Protein AF-A0A928PF96-F1 (afdb_monomer)

Sequence (161 aa):
MKCWWRKTGICLFAAVLLLLSLGACGWEPENIPYEPDTPAPEPHTGLFVSEHGTMQFDGDGERVFYEFDEELAELVGLPAGEQEGTYVFLSGDLPPHGSMPIRYDVAHEMRIVVGEQSAVIGLGLAAEDGKTASSGLGIVTSTQIPMLFHDDGFFSVVFQK

pLDDT: mean 85.67, std 16.62, range [41.75, 98.62]

Mean predicted aligned error: 10.28 Å

Nearest PDB structures (foldseek):
  1fft-assembly2_G  TM=3.171E-01  e=5.224E+00  Escherichia coli
  8pv4-assembly1_CU  TM=2.526E-01  e=2.990E+00  Thermochaetoides thermophila DSM 1495
  2dbj-assembly1_A  TM=1.987E-01  e=1.711E+00  Homo sapiens
  1b9m-assembly1_A  TM=1.561E-01  e=2.320E+00  Escherichia coli

Solvent-accessible surface area (backbone atoms only — not comparable to full-atom values): 8909 Å² total; per-residue (Å²): 142,78,70,62,67,62,53,56,54,50,53,52,52,51,51,52,54,51,54,56,59,65,67,63,70,66,80,72,65,95,46,66,91,76,78,67,98,59,82,83,76,80,51,56,56,50,60,23,42,40,98,52,32,41,40,36,28,83,43,79,67,41,55,35,37,35,30,31,38,67,68,52,12,62,73,56,63,48,80,52,41,82,46,70,32,38,44,49,31,17,44,34,73,24,88,95,75,44,62,42,85,44,63,54,48,49,16,25,23,39,35,43,36,42,94,94,46,66,33,80,40,39,29,19,50,38,42,97,81,28,74,44,71,48,66,24,76,64,58,28,50,90,53,35,47,29,39,33,48,80,72,105,35,31,44,53,56,56,27,36,92

Radius of gyration: 23.3 Å; Cα contacts (8 Å, |Δi|>4): 315; chains: 1; bounding box: 37×35×84 Å

Foldseek 3Di:
DPPPVVVVVVVVVVVVVVVVVVVPPDPPPPFDPDDDPDDFDQAAAAWWDFPFWIWGDHRPQWKIWIAGHPVVCVQQVHDHGTFIWTKFFWRAQDPPPGIDGDGNQFGQWMWIDGDPDIGIFGWWADDPVQADIDGGHRSDDSFWTWTWDDDVGIHTTITGD

Secondary structure (DSSP, 8-state):
--SHHHHHHHHHHHHHHHHHHHTTS----S------SSPPPPPPEEEEEETTEEEEEESSSSEEEEEE-HHHHHHHTS--EEEEEEEEEE----TTT---B--GGG-SEEEEEETTEEEEEEE-EE-TTSS-EE-STTTSBTTEEEEEEESSSEEEEEEE-

Structure (mmCIF, N/CA/C/O backbone):
data_AF-A0A928PF96-F1
#
_entry.id   AF-A0A928PF96-F1
#
loop_
_atom_site.group_PDB
_atom_site.id
_atom_site.type_symbol
_atom_site.label_atom_id
_atom_site.label_alt_id
_atom_site.label_comp_id
_atom_site.label_asym_id
_atom_site.label_entity_id
_atom_site.label_seq_id
_atom_site.pdbx_PDB_ins_code
_atom_site.Cartn_x
_atom_site.Cartn_y
_atom_site.Cartn_z
_atom_site.occupancy
_atom_site.B_iso_or_equiv
_atom_site.auth_seq_id
_atom_site.auth_comp_id
_atom_site.auth_asym_id
_atom_site.auth_atom_id
_atom_site.pdbx_PDB_model_num
ATOM 1 N N . MET A 1 1 ? 18.446 -2.220 -72.410 1.00 48.03 1 MET A N 1
ATOM 2 C CA . MET A 1 1 ? 17.349 -2.374 -71.422 1.00 48.03 1 MET A CA 1
ATOM 3 C C . MET A 1 1 ? 17.832 -2.914 -70.058 1.00 48.03 1 MET A C 1
ATOM 5 O O . MET A 1 1 ? 17.153 -3.728 -69.458 1.00 48.03 1 MET A O 1
ATOM 9 N N . LYS A 1 2 ? 18.996 -2.483 -69.533 1.00 50.78 2 LYS A N 1
ATOM 10 C CA . LYS A 1 2 ? 19.575 -3.010 -68.267 1.00 50.78 2 LYS A CA 1
ATOM 11 C C . LYS A 1 2 ? 19.566 -2.016 -67.092 1.00 50.78 2 LYS A C 1
ATOM 13 O O . LYS A 1 2 ? 19.905 -2.385 -65.977 1.00 50.78 2 LYS A O 1
ATOM 18 N N . CYS A 1 3 ? 19.184 -0.757 -67.322 1.00 49.50 3 CYS A N 1
ATOM 19 C CA . CYS A 1 3 ? 19.330 0.313 -66.326 1.00 49.50 3 CYS A CA 1
ATOM 20 C C . CYS A 1 3 ? 18.073 0.554 -65.465 1.00 49.50 3 CYS A C 1
ATOM 22 O O . CYS A 1 3 ? 18.150 1.270 -64.471 1.00 49.50 3 CYS A O 1
ATOM 24 N N . TRP A 1 4 ? 16.923 -0.027 -65.828 1.00 42.06 4 TRP A N 1
ATOM 25 C CA . TRP A 1 4 ? 15.645 0.276 -65.170 1.00 42.06 4 TRP A CA 1
ATOM 26 C C . TRP A 1 4 ? 15.425 -0.549 -63.893 1.00 42.06 4 TRP A C 1
ATOM 28 O O . TRP A 1 4 ? 15.095 0.019 -62.861 1.00 42.06 4 TRP A O 1
ATOM 38 N N . TRP A 1 5 ? 15.773 -1.843 -63.902 1.00 41.75 5 TRP A N 1
ATOM 39 C CA . TRP A 1 5 ? 15.690 -2.726 -62.724 1.00 41.75 5 TRP A CA 1
ATOM 40 C C . TRP A 1 5 ? 16.547 -2.277 -61.536 1.00 41.75 5 TRP A C 1
ATOM 42 O O . TRP A 1 5 ? 16.173 -2.470 -60.382 1.00 41.75 5 TRP A O 1
ATOM 52 N N . ARG A 1 6 ? 17.689 -1.638 -61.811 1.00 49.94 6 ARG A N 1
ATOM 53 C CA . ARG A 1 6 ? 18.622 -1.185 -60.773 1.00 49.94 6 ARG A CA 1
ATOM 54 C C . ARG A 1 6 ? 18.049 -0.034 -59.940 1.00 49.94 6 ARG A C 1
ATOM 56 O O . ARG A 1 6 ? 18.350 0.051 -58.760 1.00 49.94 6 ARG A O 1
ATOM 63 N N . LYS A 1 7 ? 17.216 0.826 -60.537 1.00 51.12 7 LYS A N 1
ATOM 64 C CA . LYS A 1 7 ? 16.590 1.964 -59.844 1.00 51.12 7 LYS A CA 1
ATOM 65 C C . LYS A 1 7 ? 15.379 1.522 -59.021 1.00 51.12 7 LYS A C 1
ATOM 67 O O . LYS A 1 7 ? 15.236 1.952 -57.884 1.00 51.12 7 LYS A O 1
ATOM 72 N N . THR A 1 8 ? 14.571 0.602 -59.550 1.00 57.06 8 THR A N 1
ATOM 73 C CA . THR A 1 8 ? 13.383 0.079 -58.857 1.00 57.06 8 THR A CA 1
ATOM 74 C C . THR A 1 8 ? 13.747 -0.734 -57.612 1.00 57.06 8 THR A C 1
ATOM 76 O O . THR A 1 8 ? 13.100 -0.586 -56.580 1.00 57.06 8 THR A O 1
ATOM 79 N N . GLY A 1 9 ? 14.821 -1.534 -57.671 1.00 59.38 9 GLY A N 1
ATOM 80 C CA . GLY A 1 9 ? 15.305 -2.297 -56.515 1.00 59.38 9 GLY A CA 1
ATOM 81 C C . GLY A 1 9 ? 15.850 -1.418 -55.385 1.00 59.38 9 GLY A C 1
ATOM 82 O O . GLY A 1 9 ? 15.583 -1.690 -54.220 1.00 59.38 9 GLY A O 1
ATOM 83 N N . ILE A 1 10 ? 16.551 -0.327 -55.720 1.00 64.38 10 ILE A N 1
ATOM 84 C CA . ILE A 1 10 ? 17.088 0.621 -54.728 1.00 64.38 10 ILE A CA 1
ATOM 85 C C . ILE A 1 10 ? 15.954 1.381 -54.024 1.00 64.38 10 ILE A C 1
ATOM 87 O O . ILE A 1 10 ? 16.002 1.545 -52.809 1.00 64.38 10 ILE A O 1
ATOM 91 N N . CYS A 1 11 ? 14.910 1.791 -54.754 1.00 63.44 11 CYS A N 1
ATOM 92 C CA . CYS A 1 11 ? 13.749 2.458 -54.157 1.00 63.44 11 CYS A CA 1
ATOM 93 C C . CYS A 1 11 ? 12.965 1.544 -53.201 1.00 63.44 11 CYS A C 1
ATOM 95 O O . CYS A 1 11 ? 12.557 1.995 -52.136 1.00 63.44 11 CYS A O 1
ATOM 97 N N . LEU A 1 12 ? 12.793 0.264 -53.545 1.00 67.19 12 LEU A N 1
ATOM 98 C CA . LEU A 1 12 ? 12.146 -0.721 -52.668 1.00 67.19 12 LEU A CA 1
ATOM 99 C C . LEU A 1 12 ? 12.964 -0.982 -51.400 1.00 67.19 12 LEU A C 1
ATOM 101 O O . LEU A 1 12 ? 12.408 -1.012 -50.307 1.00 67.19 12 LEU A O 1
ATOM 105 N N . PHE A 1 13 ? 14.285 -1.110 -51.531 1.00 70.19 13 PHE A N 1
ATOM 106 C CA . PHE A 1 13 ? 15.165 -1.327 -50.383 1.00 70.19 13 PHE A CA 1
ATOM 107 C C . PHE A 1 13 ? 15.188 -0.114 -49.443 1.00 70.19 13 PHE A C 1
ATOM 109 O O . PHE A 1 13 ? 15.131 -0.273 -48.227 1.00 70.19 13 PHE A O 1
ATOM 116 N N . ALA A 1 14 ? 15.196 1.100 -50.004 1.00 71.31 14 ALA A N 1
ATOM 117 C CA . ALA A 1 14 ? 15.100 2.337 -49.235 1.00 71.31 14 ALA A CA 1
ATOM 118 C C . ALA A 1 14 ? 13.749 2.467 -48.510 1.00 71.31 14 ALA A C 1
ATOM 120 O O . ALA A 1 14 ? 13.729 2.865 -47.353 1.00 71.31 14 ALA A O 1
ATOM 121 N N . ALA A 1 15 ? 12.636 2.084 -49.146 1.00 68.81 15 ALA A N 1
ATOM 122 C CA . ALA A 1 15 ? 11.313 2.114 -48.521 1.00 68.81 15 ALA A CA 1
ATOM 123 C C . ALA A 1 15 ? 11.186 1.110 -47.360 1.00 68.81 15 ALA A C 1
ATOM 125 O O . ALA A 1 15 ? 10.625 1.447 -46.321 1.00 68.81 15 ALA A O 1
ATOM 126 N N . VAL A 1 16 ? 11.751 -0.094 -47.502 1.00 71.44 16 VAL A N 1
ATOM 127 C CA . VAL A 1 16 ? 11.776 -1.103 -46.428 1.00 71.44 16 VAL A CA 1
ATOM 128 C C . VAL A 1 16 ? 12.660 -0.654 -45.261 1.00 71.44 16 VAL A C 1
ATOM 130 O O . VAL A 1 16 ? 12.255 -0.790 -44.111 1.00 71.44 16 VAL A O 1
ATOM 133 N N . LEU A 1 17 ? 13.825 -0.055 -45.532 1.00 65.62 17 LEU A N 1
ATOM 134 C CA . LEU A 1 17 ? 14.685 0.530 -44.494 1.00 65.62 17 LEU A CA 1
ATOM 135 C C . LEU A 1 17 ? 14.005 1.690 -43.754 1.00 65.62 17 LEU A C 1
ATOM 137 O O . LEU A 1 17 ? 14.140 1.793 -42.538 1.00 65.62 17 LEU A O 1
ATOM 141 N N . LEU A 1 18 ? 13.239 2.526 -44.463 1.00 64.38 18 LEU A N 1
ATOM 142 C CA . LEU A 1 18 ? 12.510 3.642 -43.858 1.00 64.38 18 LEU A CA 1
ATOM 143 C C . LEU A 1 18 ? 11.357 3.149 -42.966 1.00 64.38 18 LEU A C 1
ATOM 145 O O . LEU A 1 18 ? 11.174 3.651 -41.861 1.00 64.38 18 LEU A O 1
ATOM 149 N N . LEU A 1 19 ? 10.628 2.117 -43.402 1.00 62.84 19 LEU A N 1
ATOM 150 C CA . LEU A 1 19 ? 9.584 1.471 -42.599 1.00 62.84 19 LEU A CA 1
ATOM 151 C C . LEU A 1 19 ? 10.158 0.767 -41.359 1.00 62.84 19 LEU A C 1
ATOM 153 O O . LEU A 1 19 ? 9.575 0.868 -40.284 1.00 62.84 19 LEU A O 1
ATOM 157 N N . LEU A 1 20 ? 11.327 0.127 -41.476 1.00 58.91 20 LEU A N 1
ATOM 158 C CA . LEU A 1 20 ? 12.034 -0.462 -40.332 1.00 58.91 20 LEU A CA 1
ATOM 159 C C . LEU A 1 20 ? 12.528 0.603 -39.341 1.00 58.91 20 LEU A C 1
ATOM 161 O O . LEU A 1 20 ? 12.502 0.363 -38.139 1.00 58.91 20 LEU A O 1
ATOM 165 N N . SER A 1 21 ? 12.918 1.793 -39.814 1.00 58.03 21 SER A N 1
ATOM 166 C CA . SER A 1 21 ? 13.319 2.899 -38.931 1.00 58.03 21 SER A CA 1
ATOM 167 C C . SER A 1 21 ? 12.153 3.573 -38.199 1.00 58.03 21 SER A C 1
ATOM 169 O O . SER A 1 21 ? 12.364 4.141 -37.134 1.00 58.03 21 SER A O 1
ATOM 171 N N . LEU A 1 22 ? 10.924 3.479 -38.723 1.00 56.28 22 LEU A N 1
ATOM 172 C CA . LEU A 1 22 ? 9.722 4.018 -38.069 1.00 56.28 22 LEU A CA 1
ATOM 173 C C . LEU A 1 22 ? 9.126 3.060 -37.022 1.00 56.28 22 LEU A C 1
ATOM 175 O O . LEU A 1 22 ? 8.405 3.509 -36.140 1.00 56.28 22 LEU A O 1
ATOM 179 N N . GLY A 1 23 ? 9.445 1.762 -37.086 1.00 51.81 23 GLY A N 1
ATOM 180 C CA . GLY A 1 23 ? 9.067 0.778 -36.062 1.00 51.81 23 GLY A CA 1
ATOM 181 C C . GLY A 1 23 ? 10.015 0.719 -34.856 1.00 51.81 23 GLY A C 1
ATOM 182 O O . GLY A 1 23 ? 9.749 -0.024 -33.919 1.00 51.81 23 GLY A O 1
ATOM 183 N N . ALA A 1 24 ? 11.122 1.472 -34.887 1.00 46.94 24 ALA A N 1
ATOM 184 C CA . ALA A 1 24 ? 12.143 1.502 -33.836 1.00 46.94 24 ALA A CA 1
ATOM 185 C C . ALA A 1 24 ? 11.992 2.681 -32.857 1.00 46.94 24 ALA A C 1
ATOM 187 O O . ALA A 1 24 ? 12.785 2.801 -31.924 1.00 46.94 24 ALA A O 1
ATOM 188 N N . CYS A 1 25 ? 10.973 3.533 -33.024 1.00 43.97 25 CYS A N 1
ATOM 189 C CA . CYS A 1 25 ? 10.489 4.371 -31.929 1.00 43.97 25 CYS A CA 1
ATOM 190 C C . CYS A 1 25 ? 9.745 3.452 -30.959 1.00 43.97 25 CYS A C 1
ATOM 192 O O . CYS A 1 25 ? 8.534 3.271 -31.062 1.00 43.97 25 CYS A O 1
ATOM 194 N N . GLY A 1 26 ? 10.522 2.787 -30.104 1.00 44.97 26 GLY A N 1
ATOM 195 C CA . GLY A 1 26 ? 10.026 1.894 -29.077 1.00 44.97 26 GLY A CA 1
ATOM 196 C C . GLY A 1 26 ? 8.989 2.609 -28.224 1.00 44.97 26 GLY A C 1
ATOM 197 O O . GLY A 1 26 ? 9.266 3.652 -27.639 1.00 44.97 26 GLY A O 1
ATOM 198 N N . TRP A 1 27 ? 7.799 2.023 -28.153 1.00 41.91 27 TRP A N 1
ATOM 199 C CA . TRP A 1 27 ? 7.044 2.061 -26.913 1.00 41.91 27 TRP A CA 1
ATOM 200 C C . TRP A 1 27 ? 7.958 1.437 -25.857 1.00 41.91 27 TRP A C 1
ATOM 202 O O . TRP A 1 27 ? 8.137 0.220 -25.847 1.00 41.91 27 TRP A O 1
ATOM 212 N N . GLU A 1 28 ? 8.608 2.255 -25.032 1.00 46.28 28 GLU A N 1
ATOM 213 C CA . GLU A 1 28 ? 9.045 1.767 -23.729 1.00 46.28 28 GLU A CA 1
ATOM 214 C C . GLU A 1 28 ? 7.760 1.381 -22.985 1.00 46.28 28 GLU A C 1
ATOM 216 O O . GLU A 1 28 ? 6.858 2.217 -22.871 1.00 46.28 28 GLU A O 1
ATOM 221 N N . PRO A 1 29 ? 7.597 0.116 -22.567 1.00 50.09 29 PRO A N 1
ATOM 222 C CA . PRO A 1 29 ? 6.520 -0.214 -21.658 1.00 50.09 29 PRO A CA 1
ATOM 223 C C . PRO A 1 29 ? 6.744 0.603 -20.385 1.00 50.09 29 PRO A C 1
ATOM 225 O O . PRO A 1 29 ? 7.828 0.552 -19.807 1.00 50.09 29 PRO A O 1
ATOM 228 N N . GLU A 1 30 ? 5.734 1.377 -19.982 1.00 55.97 30 GLU A N 1
ATOM 229 C CA . GLU A 1 30 ? 5.789 2.256 -18.801 1.00 55.97 30 GLU A CA 1
ATOM 230 C C . GLU A 1 30 ? 6.166 1.484 -17.527 1.00 55.97 30 GLU A C 1
ATOM 232 O O . GLU A 1 30 ? 6.770 2.044 -16.619 1.00 55.97 30 GLU A O 1
ATOM 237 N N . ASN A 1 31 ? 5.906 0.175 -17.517 1.00 56.31 31 ASN A N 1
ATOM 238 C CA . ASN A 1 31 ? 6.321 -0.748 -16.481 1.00 56.31 31 ASN A CA 1
ATOM 239 C C . ASN A 1 31 ? 7.175 -1.864 -17.118 1.00 56.31 31 ASN A C 1
ATOM 241 O O . ASN A 1 31 ? 6.693 -2.664 -17.920 1.00 56.31 31 ASN A O 1
ATOM 245 N N . ILE A 1 32 ? 8.456 -1.936 -16.762 1.00 57.22 32 ILE A N 1
ATOM 246 C CA . ILE A 1 32 ? 9.304 -3.133 -16.897 1.00 57.22 32 ILE A CA 1
ATOM 247 C C . ILE A 1 32 ? 9.559 -3.594 -15.461 1.00 57.22 32 ILE A C 1
ATOM 249 O O . ILE A 1 32 ? 9.797 -2.725 -14.617 1.00 57.22 32 ILE A O 1
ATOM 253 N N . PRO A 1 33 ? 9.526 -4.903 -15.136 1.00 59.62 33 PRO A N 1
ATOM 254 C CA . PRO A 1 33 ? 9.896 -5.344 -13.799 1.00 59.62 33 PRO A CA 1
ATOM 255 C C . PRO A 1 33 ? 11.356 -4.948 -13.555 1.00 59.62 33 PRO A C 1
ATOM 257 O O . PRO A 1 33 ? 12.283 -5.530 -14.117 1.00 59.62 33 PRO A O 1
ATOM 260 N N . TYR A 1 34 ? 11.540 -3.883 -12.780 1.00 65.81 34 TYR A N 1
ATOM 261 C CA . TYR A 1 34 ? 12.843 -3.380 -12.392 1.00 65.81 34 TYR A CA 1
ATOM 262 C C . TYR A 1 34 ? 13.314 -4.208 -11.204 1.00 65.81 34 TYR A C 1
ATOM 264 O O . TYR A 1 34 ? 12.736 -4.125 -10.122 1.00 65.81 34 TYR A O 1
ATOM 272 N N . GLU A 1 35 ? 14.350 -5.016 -11.405 1.00 68.06 35 GLU A N 1
ATOM 273 C CA . GLU A 1 35 ? 15.097 -5.618 -10.306 1.00 68.06 35 GLU A CA 1
ATOM 274 C C . GLU A 1 35 ? 16.252 -4.672 -9.951 1.00 68.06 35 GLU A C 1
ATOM 276 O O . GLU A 1 35 ? 17.192 -4.539 -10.738 1.00 68.06 35 GLU A O 1
ATOM 281 N N . PRO A 1 36 ? 16.202 -3.968 -8.805 1.00 70.75 36 PRO A N 1
ATOM 282 C CA . PRO A 1 36 ? 17.316 -3.136 -8.380 1.00 70.75 36 PRO A CA 1
ATOM 283 C C . PRO A 1 36 ? 18.543 -3.995 -8.070 1.00 70.75 36 PRO A C 1
ATOM 285 O O . PRO A 1 36 ? 18.420 -5.026 -7.411 1.00 70.75 36 PRO A O 1
ATOM 288 N N . ASP A 1 37 ? 19.740 -3.486 -8.371 1.00 78.62 37 ASP A N 1
ATOM 289 C CA . ASP A 1 37 ? 21.022 -4.080 -7.941 1.00 78.62 37 ASP A CA 1
ATOM 290 C C . ASP A 1 37 ? 21.266 -3.984 -6.414 1.00 78.62 37 ASP A C 1
ATOM 292 O O . ASP A 1 37 ? 22.355 -4.271 -5.911 1.00 78.62 37 ASP A O 1
ATOM 296 N N . THR A 1 38 ? 20.268 -3.538 -5.648 1.00 78.69 38 THR A N 1
ATOM 297 C CA . THR A 1 38 ? 20.334 -3.428 -4.190 1.00 78.69 38 THR A CA 1
ATOM 298 C C . THR A 1 38 ? 19.802 -4.706 -3.536 1.00 78.69 38 THR A C 1
ATOM 300 O O . THR A 1 38 ? 18.906 -5.347 -4.086 1.00 78.69 38 THR A O 1
ATOM 303 N N . PRO A 1 39 ? 20.283 -5.092 -2.341 1.00 86.50 39 PRO A N 1
ATOM 304 C CA . PRO A 1 39 ? 19.682 -6.192 -1.586 1.00 86.50 39 PRO A CA 1
ATOM 305 C C . PRO A 1 39 ? 18.178 -5.976 -1.384 1.00 86.50 39 PRO A C 1
ATOM 307 O O . PRO A 1 39 ? 17.760 -4.836 -1.172 1.00 86.50 39 PRO A O 1
ATOM 310 N N . ALA A 1 40 ? 17.383 -7.051 -1.445 1.00 85.62 40 ALA A N 1
ATOM 311 C CA . ALA A 1 40 ? 15.959 -7.007 -1.111 1.00 85.62 40 ALA A CA 1
ATOM 312 C C . ALA A 1 40 ? 15.766 -6.454 0.311 1.00 85.62 40 ALA A C 1
ATOM 314 O O . ALA A 1 40 ? 16.549 -6.812 1.198 1.00 85.62 40 ALA A O 1
ATOM 315 N N . PRO A 1 41 ? 14.769 -5.584 0.545 1.00 90.12 41 PRO A N 1
ATOM 316 C CA . PRO A 1 41 ? 14.529 -5.079 1.878 1.00 90.12 41 PRO A CA 1
ATOM 317 C C . PRO A 1 41 ? 13.933 -6.189 2.747 1.00 90.12 41 PRO A C 1
ATOM 319 O O . PRO A 1 41 ? 13.330 -7.142 2.247 1.00 90.12 41 PRO A O 1
ATOM 322 N N . GLU A 1 42 ? 14.062 -6.042 4.062 1.00 93.56 42 GLU A N 1
ATOM 323 C CA . GLU A 1 42 ? 13.330 -6.895 4.999 1.00 93.56 42 GLU A CA 1
ATOM 324 C C . GLU A 1 42 ? 11.820 -6.665 4.857 1.00 93.56 42 GLU A C 1
ATOM 326 O O . GLU A 1 42 ? 11.424 -5.516 4.640 1.00 93.56 42 GLU A O 1
ATOM 331 N N . PRO A 1 43 ? 10.974 -7.704 4.998 1.00 93.75 43 PRO A N 1
ATOM 332 C CA . PRO A 1 43 ? 9.523 -7.548 4.994 1.00 93.75 43 PRO A CA 1
ATOM 333 C C . PRO A 1 43 ? 9.033 -6.450 5.944 1.00 93.75 43 PRO A C 1
ATOM 335 O O . PRO A 1 43 ? 9.631 -6.200 6.994 1.00 93.75 43 PRO A O 1
ATOM 338 N N . HIS A 1 44 ? 7.914 -5.808 5.593 1.00 92.12 44 HIS A N 1
ATOM 339 C CA . HIS A 1 44 ? 7.283 -4.819 6.465 1.00 92.12 44 HIS A CA 1
ATOM 340 C C . HIS A 1 44 ? 6.987 -5.405 7.842 1.00 92.12 44 HIS A C 1
ATOM 342 O O . HIS A 1 44 ? 6.538 -6.540 7.979 1.00 92.12 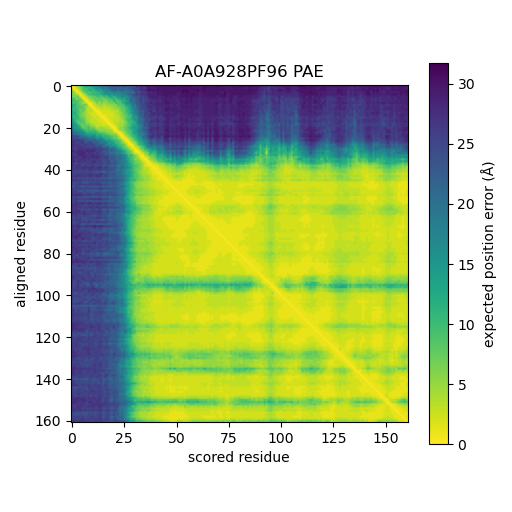44 HIS A O 1
ATOM 348 N N . THR A 1 45 ? 7.234 -4.602 8.873 1.00 95.88 45 THR A N 1
ATOM 349 C CA . THR A 1 45 ? 6.979 -4.974 10.263 1.00 95.88 45 THR A CA 1
ATOM 350 C C . THR A 1 45 ? 6.502 -3.769 11.061 1.00 95.88 45 THR A C 1
ATOM 352 O O . THR A 1 45 ? 6.999 -2.650 10.876 1.00 95.88 45 THR A O 1
ATOM 355 N N . GLY A 1 46 ? 5.585 -4.004 11.994 1.00 96.56 46 GLY A N 1
ATOM 356 C CA . GLY A 1 46 ? 5.017 -2.998 12.882 1.00 96.56 46 GLY A CA 1
ATOM 357 C C . GLY A 1 46 ? 3.637 -2.519 12.446 1.00 96.56 46 GLY A C 1
ATOM 358 O O . GLY A 1 46 ? 3.062 -3.023 11.484 1.00 96.56 46 GLY A O 1
ATOM 359 N N . LEU A 1 47 ? 3.121 -1.555 13.205 1.00 98.25 47 LEU A N 1
ATOM 360 C CA . LEU A 1 47 ? 1.830 -0.915 12.993 1.00 98.25 47 LEU A CA 1
ATOM 361 C C . LEU A 1 47 ? 2.016 0.340 12.142 1.00 98.25 47 LEU A C 1
ATOM 363 O O . LEU A 1 47 ? 2.858 1.170 12.465 1.00 98.25 47 LEU A O 1
ATOM 367 N N . PHE A 1 48 ? 1.215 0.472 11.097 1.00 98.50 48 PHE A N 1
ATOM 368 C CA . PHE A 1 48 ? 1.108 1.648 10.255 1.00 98.50 48 PHE A CA 1
ATOM 369 C C . PHE A 1 48 ? -0.283 2.244 10.439 1.00 98.50 48 PHE A C 1
ATOM 371 O O . PHE A 1 48 ? -1.274 1.516 10.473 1.00 98.50 48 PHE A O 1
ATOM 378 N N . VAL A 1 49 ? -0.361 3.562 10.554 1.00 98.50 49 VAL A N 1
ATOM 379 C CA . VAL A 1 49 ? -1.577 4.291 10.911 1.00 98.50 49 VAL A CA 1
ATOM 380 C C . VAL A 1 49 ? -1.845 5.366 9.864 1.00 98.50 49 VAL A C 1
ATOM 382 O O . VAL A 1 49 ? -0.922 6.040 9.408 1.00 98.50 49 VAL A O 1
ATOM 385 N N . SER A 1 50 ? -3.110 5.521 9.493 1.00 98.25 50 SER A N 1
ATOM 386 C CA . SER A 1 50 ? -3.633 6.663 8.744 1.00 98.25 50 SER A CA 1
ATOM 387 C C . SER A 1 50 ? -4.875 7.210 9.456 1.00 98.25 50 SER A C 1
ATOM 389 O O . SER A 1 50 ? -5.291 6.683 10.490 1.00 98.25 50 SER A O 1
ATOM 391 N N . GLU A 1 51 ? -5.484 8.267 8.921 1.00 97.44 51 GLU A N 1
ATOM 392 C CA . GLU A 1 51 ? -6.775 8.750 9.429 1.00 97.44 51 GLU A CA 1
ATOM 393 C C . GLU A 1 51 ? -7.934 7.772 9.169 1.00 97.44 51 GLU A C 1
ATOM 395 O O . GLU A 1 51 ? -8.916 7.798 9.905 1.00 97.44 51 GLU A O 1
ATOM 400 N N . HIS A 1 52 ? -7.775 6.873 8.192 1.00 98.00 52 HIS A N 1
ATOM 401 C CA . HIS A 1 52 ? -8.796 5.923 7.745 1.00 98.00 52 HIS A CA 1
ATOM 402 C C . HIS A 1 52 ? -8.605 4.498 8.279 1.00 98.00 52 HIS A C 1
ATOM 404 O O . HIS A 1 52 ? -9.327 3.576 7.894 1.00 98.00 52 HIS A O 1
ATOM 410 N N . GLY A 1 53 ? -7.608 4.277 9.140 1.00 97.69 53 GLY A N 1
ATOM 411 C CA . GLY A 1 53 ? -7.404 2.964 9.733 1.00 97.69 53 GLY A CA 1
ATOM 412 C C . GLY A 1 53 ? -5.971 2.617 10.090 1.00 97.69 53 GLY A C 1
ATOM 413 O O . GLY A 1 53 ? -5.065 3.454 10.100 1.00 97.69 53 GLY A O 1
ATOM 414 N N . THR A 1 54 ? -5.761 1.329 10.344 1.00 98.62 54 THR A N 1
ATOM 415 C CA . THR A 1 54 ? -4.448 0.768 10.662 1.00 98.62 54 THR A CA 1
ATOM 416 C C . THR A 1 54 ? -4.113 -0.456 9.820 1.00 98.62 54 THR A C 1
ATOM 418 O O . THR A 1 54 ? -4.995 -1.148 9.317 1.00 98.62 54 THR A O 1
ATOM 421 N N . MET A 1 55 ? -2.817 -0.717 9.666 1.00 98.50 55 MET A N 1
ATOM 422 C CA . MET A 1 55 ? -2.269 -1.930 9.067 1.00 98.50 55 MET A CA 1
ATOM 423 C C . MET A 1 55 ? -1.083 -2.415 9.898 1.00 98.50 55 MET A C 1
ATOM 425 O O . MET A 1 55 ? -0.112 -1.685 10.077 1.00 98.50 55 MET A O 1
ATOM 429 N N . GLN A 1 56 ? -1.124 -3.645 10.388 1.00 98.50 56 GLN A N 1
ATOM 430 C CA . GLN A 1 56 ? -0.053 -4.279 11.137 1.00 98.50 56 GLN A CA 1
ATOM 431 C C . GLN A 1 56 ? 0.555 -5.438 10.350 1.00 98.50 56 GLN A C 1
ATOM 433 O O . GLN A 1 56 ? -0.146 -6.317 9.850 1.00 98.50 56 GLN A O 1
ATOM 438 N N . PHE A 1 57 ? 1.885 -5.450 10.307 1.00 97.81 57 PHE A N 1
ATOM 439 C CA . PHE A 1 57 ? 2.680 -6.491 9.672 1.00 97.81 57 PHE A CA 1
ATOM 440 C C . PHE A 1 57 ? 3.585 -7.169 10.702 1.00 97.81 57 PHE A C 1
ATOM 442 O O . PHE A 1 57 ? 4.275 -6.499 11.477 1.00 97.81 57 PHE A O 1
ATOM 449 N N . ASP A 1 58 ? 3.638 -8.498 10.670 1.00 95.75 58 ASP A N 1
ATOM 450 C CA . ASP A 1 58 ? 4.450 -9.294 11.600 1.00 95.75 58 ASP A CA 1
ATOM 451 C C . ASP A 1 58 ? 5.883 -9.546 11.095 1.00 95.75 58 ASP A C 1
ATOM 453 O O . ASP A 1 58 ? 6.700 -10.121 11.813 1.00 95.75 58 ASP A O 1
ATOM 457 N N . GLY A 1 59 ? 6.221 -9.107 9.877 1.00 94.75 59 GLY A N 1
ATOM 458 C CA . GLY A 1 59 ? 7.536 -9.342 9.268 1.00 94.75 59 GLY A CA 1
ATOM 459 C C . GLY A 1 59 ? 7.709 -10.723 8.629 1.00 94.75 59 GLY A C 1
ATOM 460 O O . GLY A 1 59 ? 8.823 -11.078 8.255 1.00 94.75 59 GLY A O 1
ATOM 461 N N . ASP A 1 60 ? 6.634 -11.501 8.483 1.00 95.00 60 ASP A N 1
ATOM 462 C CA . ASP A 1 60 ? 6.666 -12.805 7.804 1.00 95.00 60 ASP A CA 1
ATOM 463 C C . ASP A 1 60 ? 6.598 -12.711 6.271 1.00 95.00 60 ASP A C 1
ATOM 465 O O . ASP A 1 60 ? 6.885 -13.691 5.587 1.00 95.00 60 ASP A O 1
ATOM 469 N N . GLY A 1 61 ? 6.276 -11.531 5.733 1.00 94.00 61 GLY A N 1
ATOM 470 C CA . GLY A 1 61 ? 6.188 -11.284 4.296 1.00 94.00 61 GLY A CA 1
ATOM 471 C C . GLY A 1 61 ? 4.897 -11.767 3.638 1.00 94.00 61 GLY A C 1
ATOM 472 O O . GLY A 1 61 ? 4.808 -11.697 2.416 1.00 94.00 61 GLY A O 1
ATOM 473 N N . GLU A 1 62 ? 3.915 -12.236 4.413 1.00 96.06 62 GLU A N 1
ATOM 474 C CA . GLU A 1 62 ? 2.675 -12.806 3.876 1.00 96.06 62 GLU A CA 1
ATOM 475 C C . GLU A 1 62 ? 1.417 -12.274 4.561 1.00 96.06 62 GLU A C 1
ATOM 477 O O . GLU A 1 62 ? 0.415 -12.062 3.878 1.00 96.06 62 GLU A O 1
ATOM 482 N N . ARG A 1 63 ? 1.431 -12.061 5.882 1.00 97.81 63 ARG A N 1
ATOM 483 C CA . ARG A 1 63 ? 0.229 -11.717 6.658 1.00 97.81 63 ARG A CA 1
ATOM 484 C C . ARG A 1 63 ? 0.131 -10.226 6.947 1.00 97.81 63 ARG A C 1
ATOM 486 O O . ARG A 1 63 ? 1.123 -9.555 7.232 1.00 97.81 63 ARG A O 1
ATOM 493 N N . VAL A 1 64 ? -1.100 -9.726 6.918 1.00 98.31 64 VAL A N 1
ATOM 494 C CA . VAL A 1 64 ? -1.452 -8.365 7.320 1.00 98.31 64 VAL A CA 1
ATOM 495 C C . VAL A 1 64 ? -2.714 -8.401 8.173 1.00 98.31 64 VAL A C 1
ATOM 497 O O . VAL A 1 64 ? -3.688 -9.073 7.831 1.00 98.31 64 VAL A O 1
ATOM 500 N N . PHE A 1 65 ? -2.699 -7.658 9.273 1.00 98.50 65 PHE A N 1
ATOM 501 C CA . PHE A 1 65 ? -3.896 -7.332 10.039 1.00 98.50 65 PHE A CA 1
ATOM 502 C C . PHE A 1 65 ? -4.256 -5.892 9.720 1.00 98.50 65 PHE A C 1
ATOM 504 O O . PHE A 1 65 ? -3.378 -5.036 9.765 1.00 98.50 65 PHE A O 1
ATOM 511 N N . TYR A 1 66 ? -5.501 -5.599 9.378 1.00 98.50 66 TYR A N 1
ATOM 512 C CA . TYR A 1 66 ? -5.913 -4.218 9.152 1.00 98.50 66 TYR A CA 1
ATOM 513 C C . TYR A 1 66 ? -7.211 -3.905 9.878 1.00 98.50 66 TYR A C 1
ATOM 515 O O . TYR A 1 66 ? -8.011 -4.793 10.161 1.00 98.50 66 TYR A O 1
ATOM 523 N N . GLU A 1 67 ? -7.412 -2.624 10.153 1.00 98.56 67 GLU A N 1
ATOM 524 C CA . GLU A 1 67 ? -8.675 -2.078 10.628 1.00 98.56 67 GLU A CA 1
ATOM 525 C C . GLU A 1 67 ? -8.982 -0.837 9.794 1.00 98.56 67 GLU A C 1
ATOM 527 O O . GLU A 1 67 ? -8.390 0.211 10.035 1.00 98.56 67 GLU A O 1
ATOM 532 N N . PHE A 1 68 ? -9.836 -0.970 8.777 1.00 98.44 68 PHE A N 1
ATOM 533 C CA . PHE A 1 68 ? -10.253 0.147 7.921 1.00 98.44 68 PHE A CA 1
ATOM 534 C C . PHE A 1 68 ? -11.598 0.698 8.380 1.00 98.44 68 PHE A C 1
ATOM 536 O O . PHE A 1 68 ? -12.481 -0.067 8.788 1.00 98.44 68 PHE A O 1
ATOM 543 N N . ASP A 1 69 ? -11.761 2.015 8.286 1.00 98.56 69 ASP A N 1
ATOM 544 C CA . ASP A 1 69 ? -13.072 2.642 8.403 1.00 98.56 69 ASP A CA 1
ATOM 545 C C . ASP A 1 69 ? -13.984 2.269 7.218 1.00 98.56 69 ASP A C 1
ATOM 547 O O . ASP A 1 69 ? -13.576 1.602 6.264 1.00 98.56 69 ASP A O 1
ATOM 551 N N . GLU A 1 70 ? -15.258 2.651 7.308 1.00 98.31 70 GLU A N 1
ATOM 552 C CA . GLU A 1 70 ? -16.248 2.320 6.277 1.00 98.31 70 GLU A CA 1
ATOM 553 C C . GLU A 1 70 ? -15.914 2.959 4.919 1.00 98.31 70 GLU A C 1
ATOM 555 O O . GLU A 1 70 ? -16.123 2.324 3.887 1.00 98.31 70 GLU A O 1
ATOM 560 N N . GLU A 1 71 ? -15.366 4.178 4.921 1.00 97.12 71 GLU A N 1
ATOM 561 C CA . GLU A 1 71 ? -15.053 4.945 3.711 1.00 97.12 71 GLU A CA 1
ATOM 562 C C . GLU A 1 71 ? -13.921 4.294 2.916 1.00 97.12 71 GLU A C 1
ATOM 564 O O . GLU A 1 71 ? -14.078 3.989 1.731 1.00 97.12 71 GLU A O 1
ATOM 569 N N . LEU A 1 72 ? -12.795 4.010 3.574 1.00 97.44 72 LEU A N 1
ATOM 570 C CA . LEU A 1 72 ? -11.684 3.329 2.937 1.00 97.44 72 LEU A CA 1
ATOM 571 C C . LEU A 1 72 ? -12.096 1.920 2.533 1.00 97.44 72 LEU A C 1
ATOM 573 O O . LEU A 1 72 ? -11.838 1.543 1.398 1.00 97.44 72 LEU A O 1
ATOM 577 N N . ALA A 1 73 ? -12.772 1.158 3.397 1.00 97.69 73 ALA A N 1
ATOM 578 C CA . ALA A 1 73 ? -13.225 -0.197 3.082 1.00 97.69 73 ALA A CA 1
ATOM 579 C C . ALA A 1 73 ? -14.073 -0.261 1.797 1.00 97.69 73 ALA A C 1
ATOM 581 O O . ALA A 1 73 ? -13.825 -1.115 0.938 1.00 97.69 73 ALA A O 1
ATOM 582 N N . GLU A 1 74 ? -15.022 0.665 1.633 1.00 96.44 74 GLU A N 1
ATOM 583 C CA . GLU A 1 74 ? -15.820 0.801 0.412 1.00 96.44 74 GLU A CA 1
ATOM 584 C C . GLU A 1 74 ? -14.937 1.110 -0.802 1.00 96.44 74 GLU A C 1
ATOM 586 O O . GLU A 1 74 ? -15.045 0.440 -1.831 1.00 96.44 74 GLU A O 1
ATOM 591 N N . LEU A 1 75 ? -14.012 2.060 -0.655 1.00 95.81 75 LEU A N 1
ATOM 592 C CA . LEU A 1 75 ? -13.098 2.482 -1.711 1.00 95.81 75 LEU A CA 1
ATOM 593 C C . LEU A 1 75 ? -12.165 1.353 -2.181 1.00 95.81 75 LEU A C 1
ATOM 595 O O . LEU A 1 75 ? -11.925 1.211 -3.381 1.00 95.81 75 LEU A O 1
ATOM 599 N N . VAL A 1 76 ? -11.652 0.526 -1.261 1.00 96.19 76 VAL A N 1
ATOM 600 C CA . VAL A 1 76 ? -10.833 -0.645 -1.618 1.00 96.19 76 VAL A CA 1
ATOM 601 C C . VAL A 1 76 ? -11.652 -1.845 -2.084 1.00 96.19 76 VAL A C 1
ATOM 603 O O . VAL A 1 76 ? -11.098 -2.743 -2.717 1.00 96.19 76 VAL A O 1
ATOM 606 N N . GLY A 1 77 ? -12.944 -1.906 -1.764 1.00 96.19 77 GLY A N 1
ATOM 607 C CA . GLY A 1 77 ? -13.766 -3.097 -1.982 1.00 96.19 77 GLY A CA 1
ATOM 608 C C . GLY A 1 77 ? -13.422 -4.250 -1.030 1.00 96.19 77 GLY A C 1
ATOM 609 O O . GLY A 1 77 ? -13.491 -5.419 -1.416 1.00 96.19 77 GLY A O 1
ATOM 610 N N . LEU A 1 78 ? -13.038 -3.927 0.206 1.00 97.38 78 LEU A N 1
ATOM 611 C CA . LEU A 1 78 ? -12.706 -4.876 1.272 1.00 97.38 78 LEU A CA 1
ATOM 612 C C . LEU A 1 78 ? -13.649 -4.697 2.474 1.00 97.38 78 LEU A C 1
ATOM 614 O O . LEU A 1 78 ? -14.300 -3.663 2.594 1.00 97.38 78 LEU A O 1
ATOM 618 N N . PRO A 1 79 ? -13.773 -5.690 3.372 1.00 97.94 79 PRO A N 1
ATOM 619 C CA . PRO A 1 79 ? -14.591 -5.535 4.569 1.00 97.94 79 PRO A CA 1
ATOM 620 C C . PRO A 1 79 ? -13.958 -4.531 5.541 1.00 97.94 79 PRO A C 1
ATOM 622 O O . PRO A 1 79 ? -12.740 -4.538 5.726 1.00 97.94 79 PRO A O 1
ATOM 625 N N . ALA A 1 80 ? -14.799 -3.701 6.164 1.00 98.19 80 ALA A N 1
ATOM 626 C CA . ALA A 1 80 ? -14.412 -2.747 7.205 1.00 98.19 80 ALA A CA 1
ATOM 627 C C . ALA A 1 80 ? -14.115 -3.433 8.553 1.00 98.19 80 ALA A C 1
ATOM 629 O O . ALA A 1 80 ? -14.457 -4.603 8.771 1.00 98.19 80 ALA A O 1
ATOM 630 N N . GLY A 1 81 ? -13.533 -2.668 9.479 1.00 98.00 81 GLY A N 1
ATOM 631 C CA . GLY A 1 81 ? -13.166 -3.126 10.819 1.00 98.00 81 GLY A CA 1
ATOM 632 C C . GLY A 1 81 ? -11.961 -4.065 10.820 1.00 98.00 81 GLY A C 1
ATOM 633 O O . GLY A 1 81 ? -11.226 -4.138 9.838 1.00 98.00 81 GLY A O 1
ATOM 634 N N . GLU A 1 82 ? -11.758 -4.767 11.937 1.00 98.31 82 GLU A N 1
ATOM 635 C CA . GLU A 1 82 ? -10.622 -5.674 12.137 1.00 98.31 82 GLU A CA 1
ATOM 636 C C . GLU A 1 82 ? -10.696 -6.897 11.214 1.00 98.31 82 GLU A C 1
ATOM 638 O O . GLU A 1 82 ? -11.656 -7.672 11.253 1.00 98.31 82 GLU A O 1
ATOM 643 N N . GLN A 1 83 ? -9.653 -7.092 10.412 1.00 98.44 83 GLN A N 1
ATOM 644 C CA . GLN A 1 83 ? -9.522 -8.200 9.475 1.00 98.44 83 GLN A CA 1
ATOM 645 C C . GLN A 1 83 ? -8.106 -8.776 9.517 1.00 98.44 83 GLN A C 1
ATOM 647 O O . GLN A 1 83 ? -7.122 -8.054 9.679 1.00 98.44 83 GLN A O 1
ATOM 652 N N . GLU A 1 84 ? -8.008 -10.088 9.318 1.00 98.38 84 GLU A N 1
ATOM 653 C CA . GLU A 1 84 ? -6.752 -10.784 9.034 1.00 98.38 84 GLU A CA 1
ATOM 654 C C . GLU A 1 84 ? -6.763 -11.222 7.570 1.00 98.38 84 GLU A C 1
ATOM 656 O O . GLU A 1 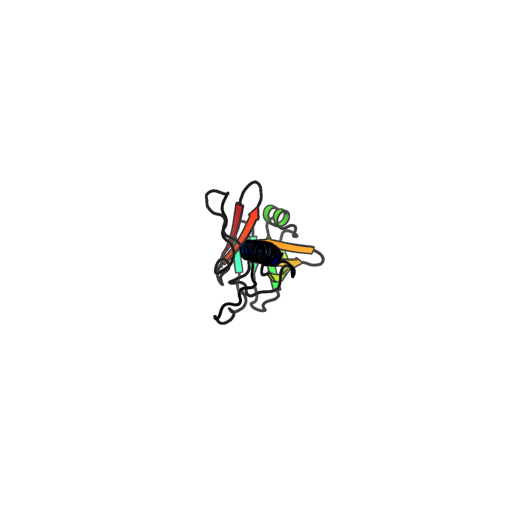84 ? -7.735 -11.810 7.084 1.00 98.38 84 GLU A O 1
ATOM 661 N N . GLY A 1 85 ? -5.673 -10.946 6.865 1.00 97.81 85 GLY A N 1
ATOM 662 C CA . GLY A 1 85 ? -5.527 -11.303 5.467 1.00 97.81 85 GLY A CA 1
ATOM 663 C C . GLY A 1 85 ? -4.094 -11.622 5.086 1.00 97.81 85 GLY A C 1
ATOM 664 O O . GLY A 1 85 ? -3.162 -11.575 5.892 1.00 97.81 85 GLY A O 1
ATOM 665 N N . THR A 1 86 ? -3.925 -11.925 3.806 1.00 98.44 86 THR A N 1
ATOM 666 C CA . THR A 1 86 ? -2.605 -12.023 3.184 1.00 98.44 86 THR A CA 1
ATOM 667 C C . THR A 1 86 ? -2.387 -10.868 2.230 1.00 98.44 86 THR A C 1
ATOM 669 O O . THR A 1 86 ? -3.345 -10.399 1.611 1.00 98.44 86 THR A O 1
ATOM 672 N N . TYR A 1 87 ? -1.138 -10.454 2.056 1.00 97.81 87 TYR A N 1
ATOM 673 C CA . TYR A 1 87 ? -0.780 -9.405 1.115 1.00 97.81 87 TYR A CA 1
ATOM 674 C C . TYR A 1 87 ? 0.348 -9.832 0.177 1.00 97.81 87 TYR A C 1
ATOM 676 O O . TYR A 1 87 ? 1.150 -10.711 0.480 1.00 97.81 87 TYR A O 1
ATOM 684 N N . VAL A 1 88 ? 0.411 -9.189 -0.986 1.00 96.94 88 VAL A N 1
ATOM 685 C CA . VAL A 1 88 ? 1.546 -9.293 -1.904 1.00 96.94 88 VAL A CA 1
ATOM 686 C C . VAL A 1 88 ? 1.744 -7.959 -2.612 1.00 96.94 88 VAL A C 1
ATOM 688 O O . VAL A 1 88 ? 0.787 -7.341 -3.080 1.00 96.94 88 VAL A O 1
ATOM 691 N N . PHE A 1 89 ? 2.992 -7.510 -2.693 1.00 95.25 89 PHE A N 1
ATOM 692 C CA . PHE A 1 89 ? 3.368 -6.348 -3.490 1.00 95.25 89 PHE A CA 1
ATOM 693 C C . PHE A 1 89 ? 3.556 -6.746 -4.949 1.00 95.25 89 PHE A C 1
ATOM 695 O O . PHE A 1 89 ? 4.091 -7.813 -5.251 1.00 95.25 89 PHE A O 1
ATOM 702 N N . LEU A 1 90 ? 3.097 -5.893 -5.853 1.00 94.31 90 LEU A N 1
ATOM 703 C CA . LEU A 1 90 ? 2.975 -6.185 -7.270 1.00 94.31 90 LEU A CA 1
ATOM 704 C C . LEU A 1 90 ? 3.629 -5.092 -8.119 1.00 94.31 90 LEU A C 1
ATOM 706 O O . LEU A 1 90 ? 3.656 -3.911 -7.767 1.00 94.31 90 LEU A O 1
ATOM 710 N N . SER A 1 91 ? 4.137 -5.503 -9.275 1.00 90.56 91 SER A N 1
ATOM 711 C CA . SER A 1 91 ? 4.803 -4.639 -10.250 1.00 90.56 91 SER A CA 1
ATOM 712 C C . SER A 1 91 ? 3.906 -3.594 -10.912 1.00 90.56 91 SER A C 1
ATOM 714 O O . SER A 1 91 ? 4.442 -2.720 -11.580 1.00 90.56 91 SER A O 1
ATOM 716 N N . GLY A 1 92 ? 2.581 -3.697 -10.786 1.00 87.19 92 GLY A N 1
ATOM 717 C CA . GLY A 1 92 ? 1.662 -3.070 -11.738 1.00 87.19 92 GLY A CA 1
ATOM 718 C C . GLY A 1 92 ? 1.501 -3.908 -13.006 1.00 87.19 92 GLY A C 1
ATOM 719 O O . GLY A 1 92 ? 2.264 -4.858 -13.220 1.00 87.19 92 GLY A O 1
ATOM 720 N N . ASP A 1 93 ? 0.521 -3.563 -13.843 1.00 85.56 93 ASP A N 1
ATOM 721 C CA . ASP A 1 93 ? 0.302 -4.243 -15.122 1.00 85.56 93 ASP A CA 1
ATOM 722 C C . ASP A 1 93 ? 1.549 -4.142 -16.021 1.00 85.56 93 ASP A C 1
ATOM 724 O O . ASP A 1 93 ? 2.000 -3.050 -16.384 1.00 85.56 93 ASP A O 1
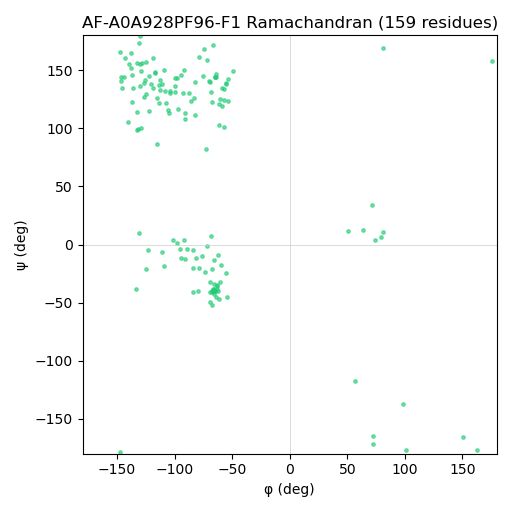ATOM 728 N N . LEU A 1 94 ? 2.109 -5.309 -16.358 1.00 82.75 94 LEU A N 1
ATOM 729 C CA . LEU A 1 94 ? 3.254 -5.495 -17.247 1.00 82.75 94 LEU A CA 1
ATOM 730 C C . LEU A 1 94 ? 2.811 -6.271 -18.491 1.00 82.75 94 LEU A C 1
ATOM 732 O O . LEU A 1 94 ? 2.947 -7.498 -18.522 1.00 82.75 94 LEU A O 1
ATOM 736 N N . PRO A 1 95 ? 2.297 -5.626 -19.549 1.00 76.06 95 PRO A N 1
ATOM 737 C CA . PRO A 1 95 ? 1.939 -6.339 -20.769 1.00 76.06 95 PRO A CA 1
ATOM 738 C C . PRO A 1 95 ? 3.156 -7.071 -21.374 1.00 76.06 95 PRO A C 1
ATOM 740 O O . PRO A 1 95 ? 4.228 -6.475 -21.490 1.00 76.06 95 PRO A O 1
ATOM 743 N N . PRO A 1 96 ? 3.034 -8.344 -21.806 1.00 80.69 96 PRO A N 1
ATOM 744 C CA . PRO A 1 96 ? 1.826 -9.179 -21.860 1.00 80.69 96 PRO A CA 1
ATOM 745 C C . PRO A 1 96 ? 1.582 -10.055 -20.611 1.00 80.69 96 PRO A C 1
ATOM 747 O O . PRO A 1 96 ? 0.686 -10.895 -20.625 1.00 80.69 96 PRO A O 1
ATOM 750 N N . HIS A 1 97 ? 2.413 -9.939 -19.580 1.00 76.75 97 HIS A N 1
ATOM 751 C CA . HIS A 1 97 ? 2.493 -10.859 -18.444 1.00 76.75 97 HIS A CA 1
ATOM 752 C C . HIS A 1 97 ? 1.585 -10.496 -17.256 1.00 76.75 97 HIS A C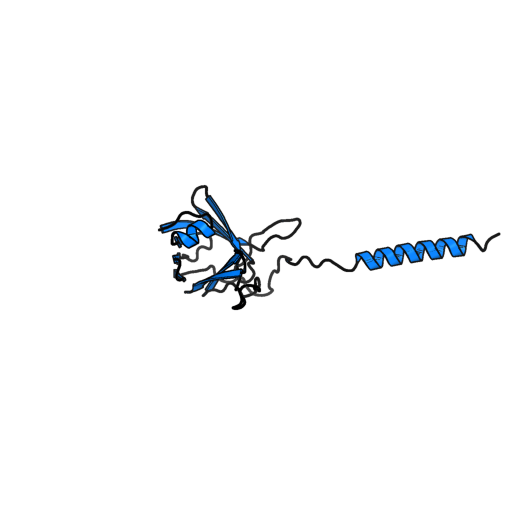 1
ATOM 754 O O . HIS A 1 97 ? 1.371 -11.350 -16.396 1.00 76.75 97 HIS A O 1
ATOM 760 N N . GLY A 1 98 ? 1.013 -9.289 -17.230 1.00 84.38 98 GLY A N 1
ATOM 761 C CA . GLY A 1 98 ? 0.190 -8.801 -16.120 1.00 84.38 98 GLY A CA 1
ATOM 762 C C . GLY A 1 98 ? 1.015 -8.474 -14.871 1.00 84.38 98 GLY A C 1
ATOM 763 O O . GLY A 1 98 ? 2.245 -8.491 -14.906 1.00 84.38 98 GLY A O 1
ATOM 764 N N . SER A 1 99 ? 0.349 -8.181 -13.752 1.00 90.12 99 SER A N 1
ATOM 765 C CA . SER A 1 99 ? 1.029 -7.867 -12.489 1.00 90.12 99 SER A CA 1
ATOM 766 C C . SER A 1 99 ? 1.744 -9.086 -11.894 1.00 90.12 99 SER A C 1
ATOM 768 O O . SER A 1 99 ? 1.145 -10.153 -11.722 1.00 90.12 99 SER A O 1
ATOM 770 N N . MET A 1 100 ? 3.011 -8.916 -11.513 1.00 91.06 100 MET A N 1
ATOM 771 C CA . MET A 1 100 ? 3.842 -9.960 -10.906 1.00 91.06 100 MET A CA 1
ATOM 772 C C . MET A 1 100 ? 4.260 -9.588 -9.476 1.00 91.06 100 MET A C 1
ATOM 774 O O . MET A 1 100 ? 4.463 -8.402 -9.209 1.00 91.06 100 MET A O 1
ATOM 778 N N . PRO A 1 101 ? 4.442 -10.567 -8.567 1.00 92.25 101 PRO A N 1
ATOM 779 C CA . PRO A 1 101 ? 5.002 -10.323 -7.239 1.00 92.25 101 PRO A CA 1
ATOM 780 C C . PRO A 1 101 ? 6.385 -9.670 -7.297 1.00 92.25 101 PRO A C 1
ATOM 782 O O . PRO A 1 101 ? 7.251 -10.121 -8.048 1.00 92.25 101 PRO A O 1
ATOM 785 N N . ILE A 1 102 ? 6.600 -8.632 -6.488 1.00 90.75 102 ILE A N 1
ATOM 786 C CA . ILE A 1 102 ? 7.865 -7.893 -6.421 1.00 90.75 102 ILE A CA 1
ATOM 787 C C . ILE A 1 102 ? 8.127 -7.359 -5.003 1.00 90.75 102 ILE A C 1
ATOM 789 O O . ILE A 1 102 ? 7.240 -7.343 -4.153 1.00 90.75 102 ILE A O 1
ATOM 793 N N . ARG A 1 103 ? 9.364 -6.935 -4.727 1.00 91.25 103 ARG A N 1
ATOM 794 C CA . ARG A 1 103 ? 9.745 -6.249 -3.479 1.00 91.25 103 ARG A CA 1
ATOM 795 C C . ARG A 1 103 ? 9.031 -4.897 -3.341 1.00 91.25 103 ARG A C 1
ATOM 797 O O . ARG A 1 103 ? 8.795 -4.216 -4.336 1.00 91.25 103 ARG A O 1
ATOM 804 N N . TYR A 1 104 ? 8.705 -4.496 -2.113 1.00 92.69 104 TYR A N 1
ATOM 805 C CA . TYR A 1 104 ? 7.825 -3.345 -1.883 1.00 92.69 104 TYR A CA 1
ATOM 806 C C . TYR A 1 104 ? 8.387 -2.012 -2.383 1.00 92.69 104 TYR A C 1
ATOM 808 O O . TYR A 1 104 ? 7.638 -1.179 -2.868 1.00 92.69 104 TYR A O 1
ATOM 816 N N . ASP A 1 105 ? 9.700 -1.807 -2.308 1.00 92.31 105 ASP A N 1
ATOM 817 C CA . ASP A 1 105 ? 10.377 -0.542 -2.619 1.00 92.31 105 ASP A CA 1
ATOM 818 C C . ASP A 1 105 ? 10.413 -0.217 -4.119 1.00 92.31 105 ASP A C 1
ATOM 820 O O . ASP A 1 105 ? 10.903 0.842 -4.515 1.00 92.31 105 ASP A O 1
ATOM 824 N N . VAL A 1 106 ? 9.864 -1.104 -4.951 1.00 91.25 106 VAL A N 1
ATOM 825 C CA . VAL A 1 106 ? 9.634 -0.890 -6.388 1.00 91.25 106 VAL A CA 1
ATOM 826 C C . VAL A 1 106 ? 8.209 -1.254 -6.818 1.00 91.25 106 VAL A C 1
ATOM 828 O O . VAL A 1 106 ? 7.925 -1.345 -8.013 1.00 91.25 106 VAL A O 1
ATOM 831 N N . ALA A 1 107 ? 7.320 -1.511 -5.860 1.00 92.62 107 ALA A N 1
ATOM 832 C CA . ALA A 1 107 ? 5.955 -1.925 -6.134 1.00 92.62 107 ALA A CA 1
ATOM 833 C C . ALA A 1 107 ? 5.093 -0.747 -6.606 1.00 92.62 107 ALA A C 1
ATOM 835 O O . ALA A 1 107 ? 5.233 0.381 -6.133 1.00 92.62 107 ALA A O 1
ATOM 836 N N . HIS A 1 108 ? 4.166 -1.043 -7.513 1.00 93.75 108 HIS A N 1
ATOM 837 C CA . HIS A 1 108 ? 3.155 -0.099 -8.007 1.00 93.75 108 HIS A CA 1
ATOM 838 C C . HIS A 1 108 ? 1.761 -0.450 -7.499 1.00 93.75 108 HIS A C 1
ATOM 840 O O . HIS A 1 108 ? 0.862 0.383 -7.516 1.00 93.75 108 HIS A O 1
ATOM 846 N N . GLU A 1 109 ? 1.582 -1.687 -7.052 1.00 95.56 109 GLU A N 1
ATOM 847 C CA . GLU A 1 109 ? 0.319 -2.222 -6.584 1.00 95.56 109 GLU A CA 1
ATOM 848 C C . GLU A 1 109 ? 0.555 -3.051 -5.318 1.00 95.56 109 GLU A C 1
ATOM 850 O O . GLU A 1 109 ? 1.613 -3.655 -5.128 1.00 95.56 109 GLU A O 1
ATOM 855 N N . MET A 1 110 ? -0.451 -3.128 -4.460 1.00 97.06 110 MET A N 1
ATOM 856 C CA . MET A 1 110 ? -0.531 -4.093 -3.370 1.00 97.06 110 MET A CA 1
ATOM 857 C C . MET A 1 110 ? -1.840 -4.848 -3.509 1.00 97.06 110 MET A C 1
ATOM 859 O O . MET A 1 110 ? -2.901 -4.243 -3.637 1.00 97.06 110 MET A O 1
ATOM 863 N N . ARG A 1 111 ? -1.785 -6.175 -3.465 1.00 98.00 111 ARG A N 1
ATOM 864 C CA . ARG A 1 111 ? -2.988 -6.994 -3.354 1.00 98.00 111 ARG A CA 1
ATOM 865 C C . ARG A 1 111 ? -3.173 -7.424 -1.914 1.00 98.00 111 ARG A C 1
ATOM 867 O O . ARG A 1 111 ? -2.236 -7.959 -1.330 1.00 98.00 111 ARG A O 1
ATOM 874 N N . ILE A 1 112 ? -4.382 -7.255 -1.394 1.00 98.38 112 ILE A N 1
ATOM 875 C CA . ILE A 1 112 ? -4.822 -7.835 -0.122 1.00 98.38 112 ILE A CA 1
ATOM 876 C C . ILE A 1 112 ? -5.896 -8.886 -0.425 1.00 98.38 112 ILE A C 1
ATOM 878 O O . ILE A 1 112 ? -6.711 -8.718 -1.339 1.00 98.38 112 ILE A O 1
ATOM 882 N N . VAL A 1 113 ? -5.867 -9.994 0.312 1.00 98.44 113 VAL A N 1
ATOM 883 C CA . VAL A 1 113 ? -6.854 -11.078 0.245 1.00 98.44 113 VAL A CA 1
ATOM 884 C C . VAL A 1 113 ? -7.382 -11.348 1.651 1.00 98.44 113 VAL A C 1
ATOM 886 O O . VAL A 1 113 ? -6.590 -11.599 2.559 1.00 98.44 113 VAL A O 1
ATOM 889 N N . VAL A 1 114 ? -8.707 -11.328 1.812 1.00 97.88 114 VAL A N 1
ATOM 890 C CA . VAL A 1 114 ? -9.419 -11.625 3.066 1.00 97.88 114 VAL A CA 1
ATOM 891 C C . VAL A 1 114 ? -10.553 -12.596 2.761 1.00 97.88 114 VAL A C 1
ATOM 893 O O . VAL A 1 114 ? -11.497 -12.261 2.045 1.00 97.88 114 VAL A O 1
ATOM 896 N N . GLY A 1 115 ? -10.468 -13.821 3.284 1.00 95.44 115 GLY A N 1
ATOM 897 C CA . GLY A 1 115 ? -11.432 -14.875 2.958 1.00 95.44 115 GLY A CA 1
ATOM 898 C C . GLY A 1 115 ? -11.512 -15.127 1.445 1.00 95.44 115 GLY A C 1
ATOM 899 O O . GLY A 1 115 ? -10.528 -15.529 0.830 1.00 95.44 115 GLY A O 1
ATOM 900 N N . GLU A 1 116 ? -12.683 -14.890 0.849 1.00 94.81 116 GLU A N 1
ATOM 901 C CA . GLU A 1 116 ? -12.915 -15.011 -0.603 1.00 94.81 116 GLU A CA 1
ATOM 902 C C . GLU A 1 116 ? -12.786 -13.674 -1.362 1.00 94.81 116 GLU A C 1
ATOM 904 O O . GLU A 1 116 ? -12.901 -13.645 -2.587 1.00 94.81 116 GLU A O 1
ATOM 909 N N . GLN A 1 117 ? -12.562 -12.562 -0.656 1.00 96.19 117 GLN A N 1
ATOM 910 C CA . GLN A 1 117 ? -12.449 -11.225 -1.240 1.00 96.19 117 GLN A CA 1
ATOM 911 C C . GLN A 1 117 ? -10.986 -10.870 -1.511 1.00 96.19 117 GLN A C 1
ATOM 913 O O . GLN A 1 117 ? -10.082 -11.242 -0.762 1.00 96.19 117 GLN A O 1
ATOM 918 N N . SER A 1 118 ? -10.748 -10.122 -2.587 1.00 96.94 118 SER A N 1
ATOM 919 C CA . SER A 1 118 ? -9.429 -9.583 -2.901 1.00 96.94 118 SER A CA 1
ATOM 920 C C . SER A 1 118 ? -9.544 -8.226 -3.578 1.00 96.94 118 SER A C 1
ATOM 922 O O . SER A 1 118 ? -10.401 -8.036 -4.438 1.00 96.94 118 SER A O 1
ATOM 924 N N . ALA A 1 119 ? -8.636 -7.324 -3.216 1.00 97.06 119 ALA A N 1
ATOM 925 C CA . ALA A 1 119 ? -8.493 -6.011 -3.824 1.00 97.06 119 ALA A CA 1
ATOM 926 C C . ALA A 1 119 ? -7.054 -5.804 -4.296 1.00 97.06 119 ALA A C 1
ATOM 928 O O . ALA A 1 119 ? -6.113 -6.223 -3.618 1.00 97.06 119 ALA A O 1
ATOM 929 N N . VAL A 1 120 ? -6.891 -5.155 -5.451 1.00 96.88 120 VAL A N 1
ATOM 930 C CA . VAL A 1 120 ? -5.604 -4.652 -5.946 1.00 96.88 120 VAL A CA 1
ATOM 931 C C . VAL A 1 120 ? -5.625 -3.137 -5.811 1.00 96.88 120 VAL A C 1
ATOM 933 O O . VAL A 1 120 ? -6.510 -2.478 -6.345 1.00 96.88 120 VAL A O 1
ATOM 936 N N . ILE A 1 121 ? -4.660 -2.614 -5.069 1.00 96.62 121 ILE A N 1
ATOM 937 C CA . ILE A 1 121 ? -4.604 -1.236 -4.593 1.00 96.62 121 ILE A CA 1
ATOM 938 C C . ILE A 1 121 ? -3.405 -0.575 -5.251 1.00 96.62 121 ILE A C 1
ATOM 940 O O . ILE A 1 121 ? -2.295 -1.095 -5.136 1.00 96.62 121 ILE A O 1
ATOM 944 N N . GLY A 1 122 ? -3.608 0.556 -5.923 1.00 96.06 122 GLY A N 1
ATOM 945 C CA . GLY A 1 122 ? -2.503 1.346 -6.460 1.00 96.06 122 GLY A CA 1
ATOM 946 C C . GLY A 1 122 ? -1.629 1.900 -5.335 1.00 96.06 122 GLY A C 1
ATOM 947 O O . GLY A 1 122 ? -2.130 2.270 -4.276 1.00 96.06 122 GLY A O 1
ATOM 948 N N . LEU A 1 123 ? -0.320 1.970 -5.558 1.00 96.69 123 LEU A N 1
ATOM 949 C CA . LEU A 1 123 ? 0.642 2.547 -4.624 1.00 96.69 123 LEU A CA 1
ATOM 950 C C . LEU A 1 123 ? 1.247 3.806 -5.231 1.00 96.69 123 LEU A C 1
ATOM 952 O O . LEU A 1 123 ? 1.843 3.776 -6.311 1.00 96.69 123 LEU A O 1
ATOM 956 N N . GLY A 1 124 ? 1.089 4.926 -4.536 1.00 96.06 124 GLY A N 1
ATOM 957 C CA . GLY A 1 124 ? 1.452 6.216 -5.098 1.00 96.06 124 GLY A CA 1
ATOM 958 C C . GLY A 1 124 ? 1.122 7.402 -4.211 1.00 96.06 124 GLY A C 1
ATOM 959 O O . GLY A 1 124 ? 0.243 7.340 -3.353 1.00 96.06 124 GLY A O 1
ATOM 960 N N . LEU A 1 125 ? 1.829 8.499 -4.454 1.00 95.62 125 LEU A N 1
ATOM 961 C CA . LEU A 1 125 ? 1.597 9.793 -3.826 1.00 95.62 125 LEU A CA 1
ATOM 962 C C . LEU A 1 125 ? 0.932 10.725 -4.833 1.00 95.62 125 LEU A C 1
ATOM 964 O O . LEU A 1 125 ? 1.540 11.068 -5.851 1.00 95.62 125 LEU A O 1
ATOM 968 N N . ALA A 1 126 ? -0.295 11.137 -4.536 1.00 94.75 126 ALA A N 1
ATOM 969 C CA . ALA A 1 126 ? -0.972 12.227 -5.214 1.00 94.75 126 ALA A CA 1
ATOM 970 C C . ALA A 1 126 ? -0.321 13.568 -4.846 1.00 94.75 126 ALA A C 1
ATOM 972 O O . ALA A 1 126 ? 0.066 13.799 -3.699 1.00 94.75 126 ALA A O 1
ATOM 973 N N . ALA A 1 127 ? -0.196 14.459 -5.822 1.00 92.62 127 ALA A N 1
ATOM 974 C CA . ALA A 1 127 ? 0.214 15.831 -5.577 1.00 92.62 127 ALA A CA 1
ATOM 975 C C . ALA A 1 127 ? -0.956 16.666 -5.039 1.00 92.62 127 ALA A C 1
ATOM 977 O O . ALA A 1 127 ? -2.126 16.347 -5.246 1.00 92.62 127 ALA A O 1
ATOM 978 N N . GL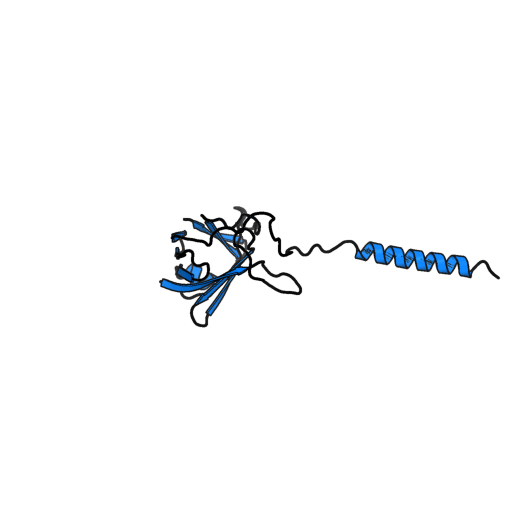U A 1 128 ? -0.635 17.804 -4.423 1.00 90.00 128 GLU A N 1
ATOM 979 C CA . GLU A 1 128 ? -1.626 18.745 -3.876 1.00 90.00 128 GLU A CA 1
ATOM 980 C C . GLU A 1 128 ? -2.597 19.305 -4.931 1.00 90.00 128 GLU A C 1
ATOM 982 O O . GLU A 1 128 ? -3.651 19.837 -4.590 1.00 90.00 128 GLU A O 1
ATOM 987 N N . ASP 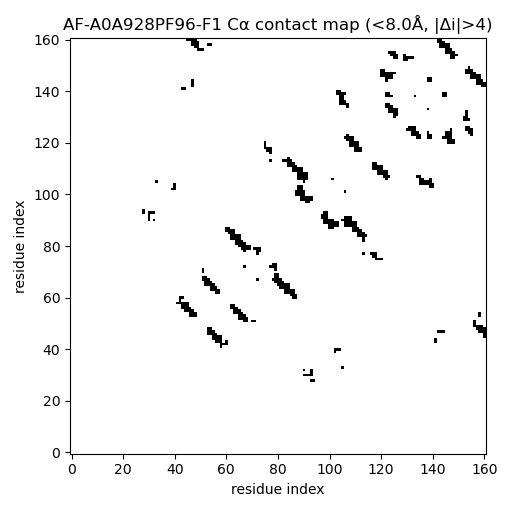A 1 129 ? -2.254 19.204 -6.219 1.00 89.62 129 ASP A N 1
ATOM 988 C CA . ASP A 1 129 ? -3.112 19.651 -7.315 1.00 89.62 129 ASP A CA 1
ATOM 989 C C . ASP A 1 129 ? -4.286 18.703 -7.614 1.00 89.62 129 ASP A C 1
ATOM 991 O O . ASP A 1 129 ? -5.158 19.068 -8.411 1.00 89.62 129 ASP A O 1
ATOM 995 N N . GLY A 1 130 ? -4.300 17.508 -7.007 1.00 89.06 130 GLY A N 1
ATOM 996 C CA . GLY A 1 130 ? -5.306 16.463 -7.208 1.00 89.06 130 GLY A CA 1
ATOM 997 C C . GLY A 1 130 ? -5.340 15.893 -8.629 1.00 89.06 130 GLY A C 1
ATOM 998 O O . GLY A 1 130 ? -6.301 15.231 -9.013 1.00 89.06 130 GLY A O 1
ATOM 999 N N . LYS A 1 131 ? -4.333 16.187 -9.456 1.00 89.50 131 LYS A N 1
ATOM 1000 C CA . LYS A 1 131 ? -4.298 15.866 -10.894 1.00 89.50 131 LYS A CA 1
ATOM 1001 C C . LYS A 1 131 ? -3.073 15.076 -11.296 1.00 89.50 131 LYS A C 1
ATOM 1003 O O . LYS A 1 131 ? -3.084 14.436 -12.345 1.00 89.50 131 LYS A O 1
ATOM 1008 N N . THR A 1 132 ? -2.023 15.139 -10.494 1.00 90.50 132 THR A N 1
ATOM 1009 C CA . THR A 1 132 ? -0.793 14.397 -10.723 1.00 90.50 132 THR A CA 1
ATOM 1010 C C . THR A 1 132 ? -0.553 13.417 -9.586 1.00 90.50 132 THR A C 1
ATOM 1012 O O . THR A 1 132 ? -0.922 13.660 -8.439 1.00 90.50 132 THR A O 1
ATOM 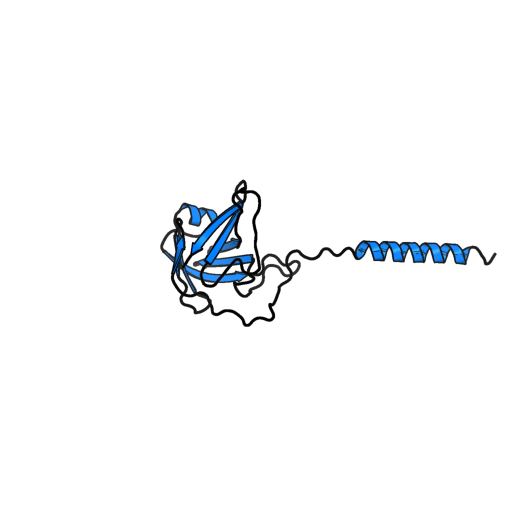1015 N N . ALA A 1 133 ? 0.056 12.285 -9.921 1.00 92.75 133 ALA A N 1
ATOM 1016 C CA . ALA A 1 133 ? 0.473 11.279 -8.963 1.00 92.75 133 ALA A CA 1
ATOM 1017 C C . ALA A 1 133 ? 1.843 10.729 -9.358 1.00 92.75 133 ALA A C 1
ATOM 1019 O O . ALA A 1 133 ? 2.240 10.773 -10.524 1.00 92.75 133 ALA A O 1
ATOM 1020 N N . SER A 1 134 ? 2.562 10.222 -8.365 1.00 90.06 134 SER A N 1
ATOM 1021 C CA . SER A 1 134 ? 3.834 9.525 -8.529 1.00 90.06 134 SER A CA 1
ATOM 1022 C C . SER A 1 134 ? 3.720 8.114 -7.973 1.00 90.06 134 SER A C 1
ATOM 1024 O O . SER A 1 134 ? 3.138 7.913 -6.910 1.00 90.06 134 SER A O 1
ATOM 1026 N N . SER A 1 135 ? 4.279 7.145 -8.687 1.00 88.50 135 SER A N 1
ATOM 1027 C CA . SER A 1 135 ? 4.290 5.725 -8.328 1.00 88.50 135 SER A CA 1
ATOM 1028 C C . SER A 1 135 ? 5.668 5.122 -8.616 1.00 88.50 135 SER A C 1
ATOM 1030 O O . SER A 1 135 ? 6.469 5.715 -9.342 1.00 88.50 135 SER A O 1
ATOM 1032 N N . GLY A 1 136 ? 5.942 3.943 -8.057 1.00 81.00 136 GLY A N 1
ATOM 1033 C CA . GLY A 1 136 ? 7.157 3.178 -8.339 1.00 81.00 136 GLY A CA 1
ATOM 1034 C C . GLY A 1 136 ? 8.269 3.349 -7.302 1.00 81.00 136 GLY A C 1
ATOM 1035 O O . GLY A 1 136 ? 8.030 3.286 -6.095 1.00 81.00 136 GLY A O 1
ATOM 1036 N N . LEU A 1 137 ? 9.513 3.496 -7.771 1.00 84.19 137 LEU A N 1
ATOM 1037 C CA . LEU A 1 137 ? 10.715 3.346 -6.943 1.00 84.19 137 LEU A CA 1
ATOM 1038 C C . LEU A 1 137 ? 10.733 4.289 -5.725 1.00 84.19 137 LEU A C 1
ATOM 1040 O O . LEU A 1 137 ? 10.688 5.509 -5.864 1.00 84.19 137 LEU A O 1
ATOM 1044 N N . GLY A 1 138 ? 10.874 3.711 -4.531 1.00 84.50 138 GLY A N 1
ATOM 1045 C CA . GLY A 1 138 ? 11.032 4.440 -3.270 1.00 84.50 138 GLY A CA 1
ATOM 1046 C C . GLY A 1 138 ? 9.760 5.103 -2.738 1.00 84.50 138 GLY A C 1
ATOM 1047 O O . GLY A 1 138 ? 9.821 5.781 -1.713 1.00 84.50 138 GLY A O 1
ATOM 1048 N N . ILE A 1 139 ? 8.616 4.908 -3.400 1.00 92.50 139 ILE A N 1
ATOM 1049 C CA . ILE A 1 139 ? 7.320 5.409 -2.933 1.00 92.50 139 ILE A CA 1
ATOM 1050 C C . ILE A 1 139 ? 6.882 4.658 -1.675 1.00 92.50 139 ILE A C 1
ATOM 1052 O O . ILE A 1 139 ? 6.556 5.272 -0.658 1.00 92.50 139 ILE A O 1
ATOM 1056 N N . VAL A 1 140 ? 6.932 3.329 -1.716 1.00 94.88 140 VAL A N 1
ATOM 1057 C CA . VAL A 1 140 ? 6.713 2.481 -0.542 1.00 94.88 140 VAL A CA 1
ATOM 1058 C C . VAL A 1 140 ? 8.046 2.302 0.176 1.00 94.88 140 VAL A C 1
ATOM 1060 O O . VAL A 1 140 ? 9.053 1.947 -0.439 1.00 94.88 140 VAL A O 1
ATOM 1063 N N . THR A 1 141 ? 8.068 2.526 1.487 1.00 95.00 141 THR A N 1
ATOM 1064 C CA . THR A 1 141 ? 9.277 2.379 2.311 1.00 95.00 141 THR A CA 1
ATOM 1065 C C . THR A 1 141 ? 8.976 1.545 3.548 1.00 95.00 141 THR A C 1
ATOM 1067 O O . THR A 1 141 ? 7.820 1.260 3.848 1.00 95.00 141 THR A O 1
ATOM 1070 N N . SER A 1 142 ? 9.998 1.198 4.332 1.00 94.88 142 SER A N 1
ATOM 1071 C CA . SER A 1 142 ? 9.817 0.502 5.61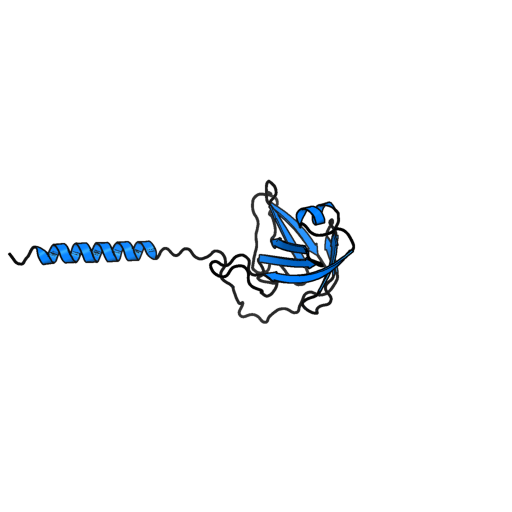4 1.00 94.88 142 SER A CA 1
ATOM 1072 C C . SER A 1 142 ? 9.015 1.294 6.660 1.00 94.88 142 SER A C 1
ATOM 1074 O O . SER A 1 142 ? 8.678 0.742 7.708 1.00 94.88 142 SER A O 1
ATOM 1076 N N . THR A 1 143 ? 8.720 2.572 6.403 1.00 96.19 143 THR A N 1
ATOM 1077 C CA . THR A 1 143 ? 7.989 3.465 7.312 1.00 96.19 143 THR A CA 1
ATOM 1078 C C . THR A 1 143 ? 6.733 4.072 6.695 1.00 96.19 143 THR A C 1
ATOM 1080 O O . THR A 1 143 ? 6.017 4.773 7.405 1.00 96.19 143 THR A O 1
ATOM 1083 N N . GLN A 1 144 ? 6.455 3.835 5.406 1.00 96.69 144 GLN A N 1
ATOM 1084 C CA . GLN A 1 144 ? 5.245 4.348 4.763 1.00 96.69 144 GLN A CA 1
ATOM 1085 C C . GLN A 1 144 ? 4.686 3.419 3.681 1.00 96.69 144 GLN A C 1
ATOM 1087 O O . GLN A 1 144 ? 5.437 2.831 2.898 1.00 96.69 144 GLN A O 1
ATOM 1092 N N . ILE A 1 145 ? 3.357 3.372 3.592 1.00 97.75 145 ILE A N 1
ATOM 1093 C CA . ILE A 1 145 ? 2.601 2.690 2.538 1.00 97.75 145 ILE A CA 1
ATOM 1094 C C . ILE A 1 145 ? 1.528 3.665 2.024 1.00 97.75 145 ILE A C 1
ATOM 1096 O O . ILE A 1 145 ? 0.504 3.849 2.683 1.00 97.75 145 ILE A O 1
ATOM 1100 N N . PRO A 1 146 ? 1.760 4.339 0.885 1.00 97.69 146 PRO A N 1
ATOM 1101 C CA . PRO A 1 146 ? 0.793 5.265 0.316 1.00 97.69 146 PRO A CA 1
ATOM 1102 C C . PRO A 1 146 ? -0.129 4.535 -0.668 1.00 97.69 146 PRO A C 1
ATOM 1104 O O . PRO A 1 146 ? 0.315 4.082 -1.723 1.00 97.69 146 PRO A O 1
ATOM 1107 N N . MET A 1 147 ? -1.409 4.418 -0.324 1.00 97.75 147 MET A N 1
ATOM 1108 C CA . MET A 1 147 ? -2.445 3.908 -1.221 1.00 97.75 147 MET A CA 1
ATOM 1109 C C . MET A 1 147 ? -2.932 5.041 -2.116 1.00 97.75 147 MET A C 1
ATOM 1111 O O . MET A 1 147 ? -3.317 6.089 -1.606 1.00 97.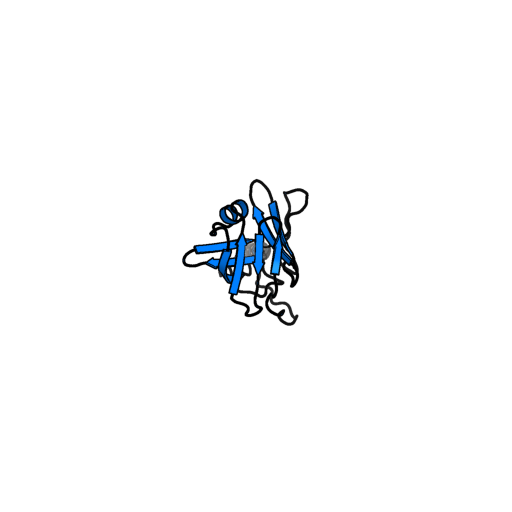75 147 MET A O 1
ATOM 1115 N N . LEU A 1 148 ? -2.904 4.838 -3.429 1.00 97.06 148 LEU A N 1
ATOM 1116 C CA . LEU A 1 148 ? -3.326 5.806 -4.436 1.00 97.06 148 LEU A CA 1
ATOM 1117 C C . LEU A 1 148 ? -4.690 5.419 -5.001 1.00 97.06 148 LEU A C 1
ATOM 1119 O O . LEU A 1 148 ? -4.886 4.288 -5.450 1.00 97.06 148 LEU A O 1
ATOM 1123 N N . PHE A 1 149 ? -5.586 6.396 -5.060 1.00 95.44 149 PHE A N 1
ATOM 1124 C CA . PHE A 1 149 ? -6.933 6.246 -5.588 1.00 95.44 149 PHE A CA 1
ATOM 1125 C C . PHE A 1 149 ? -7.210 7.266 -6.688 1.00 95.44 149 PHE A C 1
ATOM 1127 O O . PHE A 1 149 ? -6.561 8.313 -6.774 1.00 95.44 149 PHE A O 1
ATOM 1134 N N . HIS A 1 150 ? -8.175 6.931 -7.543 1.00 93.00 150 HIS A N 1
ATOM 1135 C CA . HIS A 1 150 ? -8.613 7.774 -8.646 1.00 93.00 150 HIS A CA 1
ATOM 1136 C C . HIS A 1 150 ? -10.139 7.926 -8.614 1.00 93.00 150 HIS A C 1
ATOM 1138 O O . HIS A 1 150 ? -10.855 7.026 -9.054 1.00 93.00 150 HIS A O 1
ATOM 1144 N N . ASP A 1 151 ? -10.611 9.060 -8.093 1.00 87.00 151 ASP A N 1
ATOM 1145 C CA . ASP A 1 151 ? -12.026 9.453 -8.038 1.00 87.00 151 ASP A CA 1
ATOM 1146 C C . ASP A 1 151 ? -12.143 10.956 -8.333 1.00 87.00 151 ASP A C 1
ATOM 1148 O O . ASP A 1 151 ? -11.698 11.786 -7.543 1.00 87.00 151 ASP A O 1
ATOM 1152 N N . ASP A 1 152 ? -12.606 11.310 -9.538 1.00 85.56 152 ASP A N 1
ATOM 1153 C CA . ASP A 1 152 ? -12.604 12.679 -10.101 1.00 85.56 152 ASP A CA 1
ATOM 1154 C C . ASP A 1 152 ? -11.245 13.437 -10.052 1.00 85.56 152 ASP A C 1
ATOM 1156 O O . ASP A 1 152 ? -11.157 14.632 -10.357 1.00 85.56 152 ASP A O 1
ATOM 1160 N N . GLY A 1 153 ? -10.163 12.723 -9.734 1.00 90.62 153 GLY A N 1
ATOM 1161 C CA . GLY A 1 153 ? -8.805 13.207 -9.502 1.00 90.62 153 GLY A CA 1
ATOM 1162 C C . GLY A 1 153 ? -7.975 12.150 -8.765 1.00 90.62 153 GLY A C 1
ATOM 1163 O O . GLY A 1 153 ? -8.452 11.044 -8.518 1.00 90.62 153 GLY A O 1
ATOM 1164 N N . PHE A 1 154 ? -6.730 12.474 -8.422 1.00 92.88 154 PHE A N 1
ATOM 1165 C CA . PHE A 1 154 ? -5.871 11.610 -7.607 1.00 92.88 154 PHE A CA 1
ATOM 1166 C C . PHE A 1 154 ? -5.851 12.065 -6.152 1.00 92.88 154 PHE A C 1
ATOM 1168 O O . PHE A 1 154 ? -5.661 13.248 -5.870 1.00 92.88 154 PHE A O 1
ATOM 1175 N N . PHE A 1 155 ? -5.951 11.108 -5.236 1.00 94.75 155 PHE A N 1
ATOM 1176 C CA . PHE A 1 155 ? -5.687 11.309 -3.815 1.00 94.75 155 PHE A CA 1
ATOM 1177 C C . PHE A 1 155 ? -5.002 10.075 -3.229 1.00 94.75 155 PHE A C 1
ATOM 1179 O O . PHE A 1 155 ? -5.060 8.987 -3.809 1.00 94.75 155 PHE A O 1
ATOM 1186 N N . SER A 1 156 ? -4.342 10.252 -2.085 1.00 95.88 156 SER A N 1
ATOM 1187 C CA . SER A 1 156 ? -3.635 9.166 -1.412 1.00 95.88 156 SER A CA 1
ATOM 1188 C C . SER A 1 156 ? -4.002 9.070 0.059 1.00 95.88 156 SER A C 1
ATOM 1190 O O . SER A 1 156 ? -3.987 10.077 0.762 1.00 95.88 156 SER A O 1
ATOM 1192 N N . VAL A 1 157 ? -4.215 7.846 0.537 1.00 97.50 157 VAL A N 1
ATOM 1193 C CA . VAL A 1 157 ? -4.237 7.527 1.970 1.00 97.50 157 VAL A CA 1
ATOM 1194 C C . VAL A 1 157 ? -2.861 6.995 2.344 1.00 97.50 157 VAL A C 1
ATOM 1196 O O . VAL A 1 157 ? -2.417 5.969 1.826 1.00 97.50 157 VAL A O 1
ATOM 1199 N N . VAL A 1 158 ? -2.152 7.707 3.219 1.00 97.94 158 VAL A N 1
ATOM 1200 C CA . VAL A 1 158 ? -0.778 7.355 3.593 1.00 97.94 158 VAL A CA 1
ATOM 1201 C C . VAL A 1 158 ? -0.758 6.728 4.977 1.00 97.94 158 VAL A C 1
ATOM 1203 O O . VAL A 1 158 ? -0.997 7.396 5.979 1.00 97.94 158 VAL A O 1
ATOM 1206 N N . PHE A 1 159 ? -0.420 5.445 5.027 1.00 98.31 159 PHE A N 1
ATOM 1207 C CA . PHE A 1 159 ? -0.179 4.721 6.267 1.00 98.31 159 PHE A CA 1
ATOM 1208 C C . PHE A 1 159 ? 1.278 4.914 6.693 1.00 98.31 159 PHE A C 1
ATOM 1210 O O . PHE A 1 159 ? 2.190 4.604 5.923 1.00 98.31 159 PHE A O 1
ATOM 1217 N N . GLN A 1 160 ? 1.510 5.419 7.905 1.00 97.50 160 GLN A N 1
ATOM 1218 C CA . GLN A 1 160 ? 2.845 5.694 8.450 1.00 97.50 160 GLN A CA 1
ATOM 1219 C C . GLN A 1 160 ? 3.085 4.939 9.754 1.00 97.50 160 GLN A C 1
ATOM 1221 O O . GLN A 1 160 ? 2.161 4.749 10.541 1.00 97.50 160 GLN A O 1
ATOM 1226 N N . LYS A 1 161 ? 4.326 4.504 9.965 1.00 93.69 161 LYS A N 1
ATOM 1227 C CA . LYS A 1 161 ? 4.750 3.775 11.166 1.00 93.69 161 LYS A CA 1
ATOM 1228 C C . LYS A 1 161 ? 5.011 4.682 12.369 1.00 93.69 161 LYS A C 1
ATOM 1230 O O . LYS A 1 161 ? 5.578 5.777 12.159 1.00 93.69 161 LYS A O 1
#